Protein AF-A0AAA9ZW41-F1 (afdb_monomer_lite)

pLDDT: mean 78.17, std 17.82, range [33.28, 95.19]

Radius of gyration: 28.27 Å; chains: 1; bounding box: 63×62×69 Å

Structure (mmCIF, N/CA/C/O backbone):
data_AF-A0AAA9ZW41-F1
#
_entry.id   AF-A0AAA9ZW41-F1
#
loop_
_atom_site.group_PDB
_atom_site.id
_atom_site.type_symbol
_atom_site.label_atom_id
_atom_site.label_alt_id
_atom_site.label_comp_id
_atom_site.label_asym_id
_atom_site.label_entity_id
_atom_site.label_seq_id
_atom_site.pdbx_PDB_ins_code
_atom_site.Cartn_x
_atom_site.Cartn_y
_atom_site.Cartn_z
_atom_site.occupancy
_atom_site.B_iso_or_equiv
_atom_site.auth_seq_id
_atom_site.auth_comp_id
_atom_site.auth_asym_id
_atom_site.auth_atom_id
_atom_site.pdbx_PDB_model_num
ATOM 1 N N . MET A 1 1 ? 21.781 6.134 13.832 1.00 37.56 1 MET A N 1
ATOM 2 C CA . MET A 1 1 ? 20.934 4.939 13.609 1.00 37.56 1 MET A CA 1
ATOM 3 C C . MET A 1 1 ? 19.894 4.833 14.727 1.00 37.56 1 MET A C 1
ATOM 5 O O . MET A 1 1 ? 20.069 4.037 15.635 1.00 37.56 1 MET A O 1
ATOM 9 N N . GLN A 1 2 ? 18.853 5.672 14.723 1.00 33.28 2 GLN A N 1
ATOM 10 C CA . GLN A 1 2 ? 17.750 5.617 15.699 1.00 33.28 2 GLN A CA 1
ATOM 11 C C . GLN A 1 2 ? 16.483 6.194 15.045 1.00 33.28 2 GLN A C 1
ATOM 13 O O . GLN A 1 2 ? 16.204 7.378 15.180 1.00 33.28 2 GLN A O 1
ATOM 18 N N . SER A 1 3 ? 15.759 5.387 14.263 1.00 39.78 3 SER A N 1
ATOM 19 C CA . SER A 1 3 ? 14.474 5.793 13.656 1.00 39.78 3 SER A CA 1
ATOM 20 C C . SER A 1 3 ? 13.574 4.618 13.228 1.00 39.78 3 SER A C 1
ATOM 22 O O . SER A 1 3 ? 12.657 4.826 12.449 1.00 39.78 3 SER A O 1
ATOM 24 N N . ASN A 1 4 ? 13.794 3.386 13.718 1.00 51.12 4 ASN A N 1
ATOM 25 C CA . ASN A 1 4 ? 13.024 2.202 13.276 1.00 51.12 4 ASN A CA 1
ATOM 26 C C . ASN A 1 4 ? 12.013 1.662 14.303 1.00 51.12 4 ASN A C 1
ATOM 28 O O . ASN A 1 4 ? 11.180 0.824 13.967 1.00 51.12 4 ASN A O 1
ATOM 32 N N . THR A 1 5 ? 12.047 2.122 15.555 1.00 57.78 5 THR A N 1
ATOM 33 C CA . THR A 1 5 ? 11.272 1.486 16.635 1.00 57.78 5 THR A CA 1
ATOM 34 C C . THR A 1 5 ? 9.785 1.851 16.593 1.00 57.78 5 THR A C 1
ATOM 36 O O . THR A 1 5 ? 8.926 1.005 16.822 1.00 57.78 5 THR A O 1
ATOM 39 N N . THR A 1 6 ? 9.467 3.100 16.245 1.00 58.44 6 THR A N 1
ATOM 40 C CA . THR A 1 6 ? 8.083 3.594 16.153 1.00 58.44 6 THR A CA 1
ATOM 41 C C . THR A 1 6 ? 7.336 2.990 14.962 1.00 58.44 6 THR A C 1
ATOM 43 O O . THR A 1 6 ? 6.166 2.637 15.086 1.00 58.44 6 THR A O 1
ATOM 46 N N . HIS A 1 7 ? 8.027 2.823 13.830 1.00 65.44 7 HIS A N 1
ATOM 47 C CA . HIS A 1 7 ? 7.459 2.248 12.607 1.00 65.44 7 HIS A CA 1
ATOM 48 C C . HIS A 1 7 ? 7.188 0.744 12.746 1.00 65.44 7 HIS A C 1
ATOM 50 O O . HIS A 1 7 ? 6.121 0.286 12.341 1.00 65.44 7 HIS A O 1
ATOM 56 N N . SER A 1 8 ? 8.090 -0.011 13.391 1.00 76.25 8 SER A N 1
ATOM 57 C CA . SER A 1 8 ? 7.847 -1.432 13.702 1.00 76.25 8 SER A CA 1
ATOM 58 C C . SER A 1 8 ? 6.609 -1.600 14.584 1.00 76.25 8 SER A C 1
ATOM 60 O O . SER A 1 8 ? 5.718 -2.384 14.266 1.00 76.25 8 SER A O 1
ATOM 62 N N . PHE A 1 9 ? 6.494 -0.782 15.637 1.00 81.88 9 PHE A N 1
ATOM 63 C CA . PHE A 1 9 ? 5.366 -0.845 16.567 1.00 81.88 9 PHE A CA 1
ATOM 64 C C . PHE A 1 9 ? 4.018 -0.559 15.891 1.00 81.88 9 PHE A C 1
ATOM 66 O O . PHE A 1 9 ? 3.027 -1.237 16.170 1.00 81.88 9 PHE A O 1
ATOM 73 N N . PHE A 1 10 ? 3.977 0.430 14.992 1.00 86.50 10 PHE A N 1
ATOM 74 C CA . PHE A 1 10 ? 2.770 0.775 14.244 1.00 86.50 10 PHE A CA 1
ATOM 75 C C . PHE A 1 10 ? 2.261 -0.411 13.414 1.00 86.50 10 PHE A C 1
ATOM 77 O O . PHE A 1 10 ? 1.100 -0.812 13.542 1.00 86.50 10 PHE A O 1
ATOM 84 N N . TRP A 1 11 ? 3.135 -1.010 12.603 1.00 88.75 11 TRP A N 1
ATOM 85 C CA . TRP A 1 11 ? 2.750 -2.118 11.732 1.00 88.75 11 TRP A CA 1
ATOM 86 C C . TRP A 1 11 ? 2.413 -3.392 12.508 1.00 88.75 11 TRP A C 1
ATOM 88 O O . TRP A 1 11 ? 1.439 -4.057 12.162 1.00 88.75 11 TRP A O 1
ATOM 98 N N . GLU A 1 12 ? 3.123 -3.685 13.600 1.00 88.06 12 GLU A N 1
ATOM 99 C CA . GLU A 1 12 ? 2.787 -4.793 14.507 1.00 88.06 12 GLU A CA 1
ATOM 100 C C . GLU A 1 12 ? 1.365 -4.651 15.070 1.00 88.06 12 GLU A C 1
ATOM 102 O O . GLU A 1 12 ? 0.580 -5.603 15.070 1.00 88.06 12 GLU A O 1
ATOM 107 N N . ARG A 1 13 ? 0.994 -3.442 15.508 1.00 88.00 13 ARG A N 1
ATOM 108 C CA . ARG A 1 13 ? -0.345 -3.150 16.038 1.00 88.00 13 ARG A CA 1
ATOM 109 C C . ARG A 1 13 ? -1.430 -3.267 14.974 1.00 88.00 13 ARG A C 1
ATOM 111 O O . ARG A 1 13 ? -2.505 -3.794 15.257 1.00 88.00 13 ARG A O 1
ATOM 118 N N . ILE A 1 14 ? -1.157 -2.795 13.760 1.00 89.12 14 ILE A N 1
ATOM 119 C CA . ILE A 1 14 ? -2.081 -2.939 12.634 1.00 89.12 14 ILE A CA 1
ATOM 120 C C . ILE A 1 14 ? -2.267 -4.418 12.294 1.00 89.12 14 ILE A C 1
ATOM 122 O O . ILE A 1 14 ? -3.407 -4.876 12.224 1.00 89.12 14 ILE A O 1
ATOM 126 N N . GLN A 1 15 ? -1.184 -5.186 12.154 1.00 90.31 15 GLN A N 1
ATOM 127 C CA . GLN A 1 15 ? -1.248 -6.616 11.846 1.00 90.31 15 GLN A CA 1
ATOM 128 C C . GLN A 1 15 ? -2.007 -7.411 12.918 1.00 90.31 15 GLN A C 1
ATOM 130 O O . GLN A 1 15 ? -2.782 -8.304 12.577 1.00 90.31 15 GLN A O 1
ATOM 135 N N . ALA A 1 16 ? -1.877 -7.046 14.198 1.00 88.19 16 ALA A N 1
ATOM 136 C CA . ALA A 1 16 ? -2.669 -7.647 15.273 1.00 88.19 16 ALA A CA 1
ATOM 137 C C . ALA A 1 16 ? -4.186 -7.418 15.109 1.00 88.19 16 ALA A C 1
ATOM 139 O O . ALA A 1 16 ? -4.981 -8.264 15.514 1.00 88.19 16 ALA A O 1
ATOM 140 N N . ALA A 1 17 ? -4.601 -6.302 14.500 1.00 86.50 17 ALA A N 1
ATOM 141 C CA . ALA A 1 17 ? -6.009 -5.962 14.306 1.00 86.50 17 ALA A CA 1
ATOM 142 C C . ALA A 1 17 ? -6.589 -6.469 12.971 1.00 86.50 17 ALA A C 1
ATOM 144 O O . ALA A 1 17 ? -7.754 -6.870 12.908 1.00 86.50 17 ALA A O 1
ATOM 145 N N . VAL A 1 18 ? -5.808 -6.447 11.885 1.00 86.94 18 VAL A N 1
ATOM 146 C CA . VAL A 1 18 ? -6.304 -6.788 10.536 1.00 86.94 18 VAL A CA 1
ATOM 147 C C . VAL A 1 18 ? -5.940 -8.200 10.081 1.00 86.94 18 VAL A C 1
ATOM 149 O O . VAL A 1 18 ? -6.654 -8.745 9.231 1.00 86.94 18 VAL A O 1
ATOM 152 N N . GLY A 1 19 ? -4.904 -8.799 10.671 1.00 87.38 19 GLY A N 1
ATOM 153 C CA . GLY A 1 19 ? -4.277 -10.049 10.246 1.00 87.38 19 GLY A CA 1
ATOM 154 C C . GLY A 1 19 ? -2.902 -9.828 9.605 1.00 87.38 19 GLY A C 1
ATOM 155 O O . GLY A 1 19 ? -2.414 -8.703 9.496 1.00 87.38 19 GLY A O 1
ATOM 156 N N . VAL A 1 20 ? -2.270 -10.919 9.166 1.00 87.31 20 VAL A N 1
ATOM 157 C CA . VAL A 1 20 ? -0.945 -10.876 8.529 1.00 87.31 20 VAL A CA 1
ATOM 158 C C . VAL A 1 20 ? -1.010 -10.070 7.230 1.00 87.31 20 VAL A C 1
ATOM 160 O O . VAL A 1 20 ? -1.797 -10.379 6.336 1.00 87.31 20 VAL A O 1
ATOM 163 N N . LEU A 1 21 ? -0.155 -9.051 7.128 1.00 88.69 21 LEU A N 1
ATOM 164 C CA . LEU A 1 21 ? -0.011 -8.216 5.935 1.00 88.69 21 LEU A CA 1
ATOM 165 C C . LEU A 1 21 ? 1.282 -8.561 5.189 1.00 88.69 21 LEU A C 1
ATOM 167 O O . LEU A 1 21 ? 2.331 -8.662 5.833 1.00 88.69 21 LEU A O 1
ATOM 171 N N . PRO A 1 22 ? 1.248 -8.684 3.851 1.00 89.00 22 PRO A N 1
ATOM 172 C CA . PRO A 1 22 ? 2.460 -8.810 3.056 1.00 89.00 22 PRO A CA 1
ATOM 173 C C . PRO A 1 22 ? 3.390 -7.609 3.249 1.00 89.00 22 PRO A C 1
ATOM 175 O O . PRO A 1 22 ? 2.946 -6.461 3.309 1.00 89.00 22 PRO A O 1
ATOM 178 N N . LYS A 1 23 ? 4.699 -7.873 3.309 1.00 89.62 23 LYS A N 1
ATOM 179 C CA . LYS A 1 23 ? 5.712 -6.836 3.551 1.00 89.62 23 LYS A CA 1
ATOM 180 C C . LYS A 1 23 ? 5.694 -5.731 2.493 1.00 89.62 23 LYS A C 1
ATOM 182 O O . LYS A 1 23 ? 5.829 -4.565 2.844 1.00 89.62 23 LYS A O 1
ATOM 187 N N . HIS A 1 24 ? 5.483 -6.075 1.223 1.00 91.56 24 HIS A N 1
ATOM 188 C CA . HIS A 1 24 ? 5.460 -5.080 0.151 1.00 9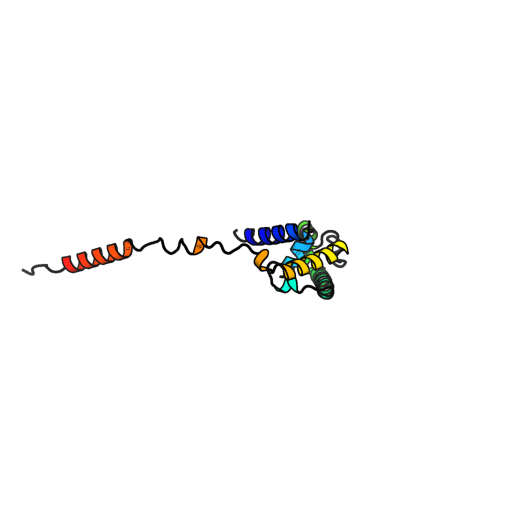1.56 24 HIS A CA 1
ATOM 189 C C . HIS A 1 24 ? 4.288 -4.110 0.276 1.00 91.56 24 HIS A C 1
ATOM 191 O O . HIS A 1 24 ? 4.479 -2.924 0.054 1.00 91.56 24 HIS A O 1
ATOM 197 N N . VAL A 1 25 ? 3.114 -4.562 0.729 1.00 91.75 25 VAL A N 1
ATOM 198 C CA . VAL A 1 25 ? 1.967 -3.670 0.973 1.00 91.75 25 VAL A CA 1
ATOM 199 C C . VAL A 1 25 ? 2.305 -2.625 2.037 1.00 91.75 25 VAL A C 1
ATOM 201 O O . VAL A 1 25 ? 2.005 -1.449 1.848 1.00 91.75 25 VAL A O 1
ATOM 204 N N . MET A 1 26 ? 2.969 -3.027 3.126 1.00 91.75 26 MET A N 1
ATOM 205 C CA . MET A 1 26 ? 3.405 -2.089 4.170 1.00 91.75 26 MET A CA 1
ATOM 206 C C . MET A 1 26 ? 4.409 -1.070 3.619 1.00 91.75 26 MET A C 1
ATOM 208 O O . MET A 1 26 ? 4.230 0.128 3.820 1.00 91.75 26 MET A O 1
ATOM 212 N N . ASN A 1 27 ? 5.396 -1.530 2.844 1.00 91.75 27 ASN A N 1
ATOM 213 C CA . ASN A 1 27 ? 6.391 -0.655 2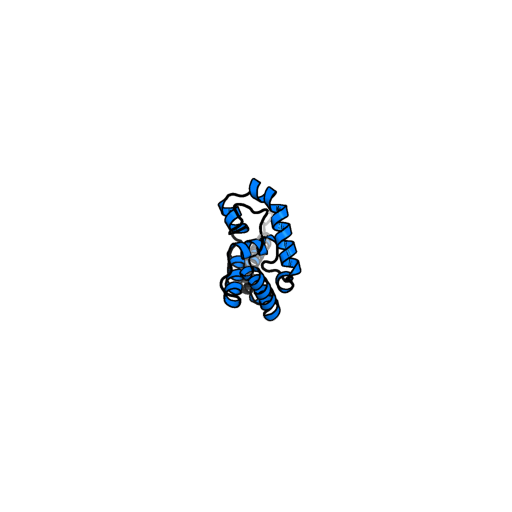.219 1.00 91.75 27 ASN A CA 1
ATOM 214 C C . ASN A 1 27 ? 5.765 0.324 1.217 1.00 91.75 27 ASN A C 1
ATOM 216 O O . ASN A 1 27 ? 6.193 1.470 1.130 1.00 91.75 27 ASN A O 1
ATOM 220 N N . ILE A 1 28 ? 4.760 -0.110 0.452 1.00 92.31 28 ILE A N 1
ATOM 221 C CA . ILE A 1 28 ? 4.050 0.756 -0.493 1.00 92.31 28 ILE A CA 1
ATOM 222 C C . ILE A 1 28 ? 3.284 1.843 0.259 1.00 92.31 28 ILE A C 1
ATOM 224 O O . ILE A 1 28 ? 3.385 3.013 -0.095 1.00 92.31 28 ILE A O 1
ATOM 228 N N . LEU A 1 29 ? 2.532 1.480 1.300 1.00 91.00 29 LEU A N 1
ATOM 229 C CA . LEU A 1 29 ? 1.784 2.458 2.093 1.00 91.00 29 LEU A CA 1
ATOM 230 C C . LEU A 1 29 ? 2.716 3.447 2.803 1.00 91.00 29 LEU A C 1
ATOM 232 O O . LEU A 1 29 ? 2.380 4.620 2.930 1.00 91.00 29 LEU A O 1
ATOM 236 N N . GLU A 1 30 ? 3.890 2.993 3.234 1.00 90.50 30 GLU A N 1
ATOM 237 C CA . GLU A 1 30 ? 4.936 3.854 3.785 1.00 90.50 30 GLU A CA 1
ATOM 238 C C . GLU A 1 30 ? 5.525 4.795 2.727 1.00 90.50 30 GLU A C 1
ATOM 240 O O . GLU A 1 30 ? 5.608 5.998 2.965 1.00 90.50 30 GLU A O 1
ATOM 245 N N . LEU A 1 31 ? 5.844 4.286 1.533 1.00 89.19 31 LEU A N 1
ATOM 246 C CA . LEU A 1 31 ? 6.333 5.094 0.411 1.00 89.19 31 LEU A CA 1
ATOM 247 C C . LEU A 1 31 ? 5.331 6.185 0.009 1.00 89.19 31 LEU A C 1
ATOM 249 O O . LEU A 1 31 ? 5.732 7.292 -0.338 1.00 89.19 31 LEU A O 1
ATOM 253 N N . GLN A 1 32 ? 4.041 5.868 0.074 1.00 88.88 32 GLN A N 1
ATOM 254 C CA . GLN A 1 32 ? 2.938 6.777 -0.240 1.00 88.88 32 GLN A CA 1
ATOM 255 C C . GLN A 1 32 ? 2.570 7.710 0.930 1.00 88.88 32 GLN A C 1
ATOM 257 O O . GLN A 1 32 ? 1.641 8.505 0.824 1.00 88.88 32 GLN A O 1
ATOM 262 N N . GLY A 1 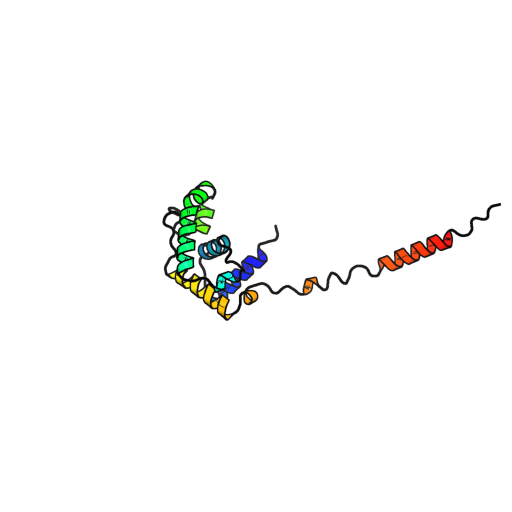33 ? 3.278 7.629 2.062 1.00 86.06 33 GLY A N 1
ATOM 263 C CA . GLY A 1 33 ? 3.068 8.516 3.209 1.00 86.06 33 GLY A CA 1
ATOM 264 C C . GLY A 1 33 ? 1.821 8.209 4.044 1.00 86.06 33 GLY A C 1
ATOM 265 O O . GLY A 1 33 ? 1.424 9.017 4.882 1.00 86.06 33 GLY A O 1
ATOM 266 N N . TYR A 1 34 ? 1.207 7.037 3.865 1.00 86.44 34 TYR A N 1
ATOM 267 C CA . TYR A 1 34 ? 0.057 6.602 4.661 1.00 86.44 34 TYR A CA 1
ATOM 268 C C . TYR A 1 34 ? 0.457 5.967 6.002 1.00 86.44 34 TYR A C 1
ATOM 270 O O . TYR A 1 34 ? -0.392 5.772 6.872 1.00 86.44 34 TYR A O 1
ATOM 278 N N . SER A 1 35 ? 1.736 5.651 6.219 1.00 81.56 35 SER A N 1
ATOM 279 C CA . SER A 1 35 ? 2.208 5.152 7.516 1.00 81.56 35 SER A CA 1
ATOM 280 C C . SER A 1 35 ? 2.081 6.226 8.598 1.00 81.56 35 SER A C 1
ATOM 282 O O . SER A 1 35 ? 2.580 7.336 8.420 1.00 81.56 35 SER A O 1
ATOM 284 N N . SER A 1 36 ? 1.478 5.886 9.742 1.00 76.94 36 SER A N 1
ATOM 285 C CA . SER A 1 36 ? 1.369 6.787 10.904 1.00 76.94 36 SER A CA 1
ATOM 286 C C . SER A 1 36 ? 0.675 8.133 10.620 1.00 76.94 36 SER A C 1
ATOM 288 O O . SER A 1 36 ? 0.864 9.090 11.370 1.00 76.94 36 SER A O 1
ATOM 290 N N . CYS A 1 37 ? -0.135 8.212 9.559 1.00 81.88 37 CYS A N 1
ATOM 291 C CA . CYS A 1 37 ? -0.820 9.426 9.120 1.00 81.88 37 CYS A CA 1
ATOM 292 C C . CYS A 1 37 ? -2.343 9.258 9.193 1.00 81.88 37 CYS A C 1
ATOM 294 O O . CYS A 1 37 ? -2.873 8.179 8.920 1.00 81.88 37 CYS A O 1
ATOM 296 N N . ASP A 1 38 ? -3.062 10.337 9.514 1.00 81.94 38 ASP A N 1
ATOM 297 C CA . ASP A 1 38 ? -4.530 10.345 9.519 1.00 81.94 38 ASP A CA 1
ATOM 298 C C . ASP A 1 38 ? -5.117 10.015 8.140 1.00 81.94 38 ASP A C 1
ATOM 300 O O . ASP A 1 38 ? -6.169 9.388 8.077 1.00 81.94 38 ASP A O 1
ATOM 304 N N . ALA A 1 39 ? -4.414 10.331 7.046 1.00 84.75 39 ALA A N 1
ATOM 305 C CA . ALA A 1 39 ? -4.841 10.006 5.682 1.00 84.75 39 ALA A CA 1
ATOM 306 C C . ALA A 1 39 ? -5.102 8.501 5.466 1.00 84.75 39 ALA A C 1
ATOM 308 O O . ALA A 1 39 ? -5.894 8.124 4.605 1.00 84.75 39 ALA A O 1
ATOM 309 N N . LEU A 1 40 ? -4.501 7.624 6.282 1.00 86.75 40 LEU A N 1
ATOM 310 C CA . LEU A 1 40 ? -4.717 6.177 6.217 1.00 86.75 40 LEU A CA 1
ATOM 311 C C . LEU A 1 40 ? -6.186 5.779 6.414 1.00 86.75 40 LEU A C 1
ATOM 313 O O . LEU A 1 40 ? -6.652 4.813 5.813 1.00 86.75 40 LEU A O 1
ATOM 317 N N . ARG A 1 41 ? -6.929 6.511 7.254 1.00 87.19 41 ARG A N 1
ATOM 318 C CA . ARG A 1 41 ? -8.344 6.215 7.546 1.00 87.19 41 ARG A CA 1
ATOM 319 C C . ARG A 1 41 ? -9.280 6.598 6.391 1.00 87.19 41 ARG A C 1
ATOM 321 O O . ARG A 1 41 ? -10.462 6.258 6.430 1.00 87.19 41 ARG A O 1
ATOM 328 N N . GLU A 1 42 ? -8.771 7.351 5.418 1.00 88.06 42 GLU A N 1
ATOM 329 C CA . GLU A 1 42 ? -9.543 7.931 4.315 1.00 88.06 42 GLU A CA 1
ATOM 330 C C . GLU A 1 42 ? -9.333 7.176 3.003 1.00 88.06 42 GLU A C 1
ATOM 332 O O . GLU A 1 42 ? -10.029 7.477 2.043 1.00 88.06 42 GLU A O 1
ATOM 337 N N . ILE A 1 43 ? -8.459 6.159 2.982 1.00 90.00 43 ILE A N 1
ATOM 338 C CA . ILE A 1 43 ? -8.180 5.361 1.784 1.00 90.00 43 ILE A CA 1
ATOM 339 C C . ILE A 1 43 ? -9.456 4.687 1.265 1.00 90.00 43 ILE A C 1
ATOM 341 O O . ILE A 1 43 ? -10.098 3.887 1.954 1.00 90.00 43 ILE A O 1
ATOM 345 N N . GLN A 1 44 ? -9.767 4.961 0.003 1.00 90.12 44 GLN A N 1
ATOM 346 C CA . GLN A 1 44 ? -10.877 4.401 -0.759 1.00 90.12 44 GLN A CA 1
ATOM 347 C C . GLN A 1 44 ? -10.386 3.480 -1.883 1.00 90.12 44 GLN A C 1
ATOM 349 O O . GLN A 1 44 ? -9.194 3.241 -2.079 1.00 90.12 44 GLN A O 1
ATOM 354 N N . ASP A 1 45 ? -11.325 2.909 -2.642 1.00 87.44 45 ASP A N 1
ATOM 355 C CA . ASP A 1 45 ? -10.986 2.055 -3.786 1.00 87.44 45 ASP A CA 1
ATOM 356 C C . ASP A 1 45 ? -10.271 2.822 -4.910 1.00 87.44 45 ASP A C 1
ATOM 358 O O . ASP A 1 45 ? -9.327 2.299 -5.508 1.00 87.44 45 ASP A O 1
ATOM 362 N N . SER A 1 46 ? -10.657 4.084 -5.126 1.00 89.69 46 SER A N 1
ATOM 363 C CA . SER A 1 46 ? -10.005 4.999 -6.068 1.00 89.69 46 SER A CA 1
ATOM 364 C C . SER A 1 46 ? -8.528 5.197 -5.743 1.00 89.69 46 SER A C 1
ATOM 366 O O . SER A 1 46 ? -7.692 5.105 -6.639 1.00 89.69 46 SER A O 1
ATOM 368 N N . ASP A 1 47 ? -8.194 5.375 -4.465 1.00 90.31 47 ASP A N 1
ATOM 369 C CA . ASP A 1 47 ? -6.824 5.662 -4.031 1.00 90.31 47 ASP A CA 1
ATOM 370 C C . ASP A 1 47 ? -5.895 4.482 -4.303 1.00 90.31 47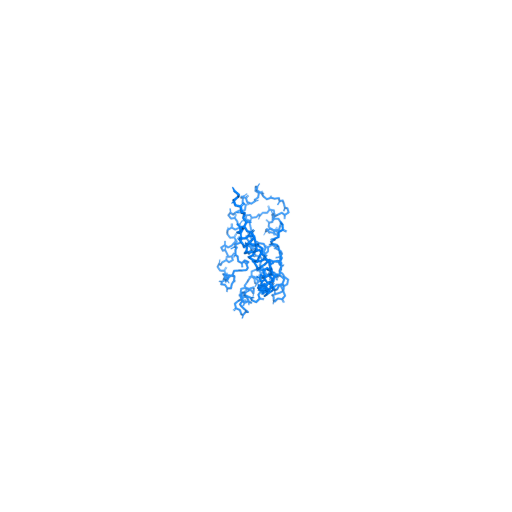 ASP A C 1
ATOM 372 O O . ASP A 1 47 ? -4.759 4.669 -4.718 1.00 90.31 47 ASP A O 1
ATOM 376 N N . LYS A 1 48 ? -6.386 3.243 -4.186 1.00 90.69 48 LYS A N 1
ATOM 377 C CA . LYS A 1 48 ? -5.593 2.061 -4.562 1.00 90.69 48 LYS A CA 1
ATOM 378 C C . LYS A 1 48 ? -5.233 2.062 -6.042 1.00 90.69 48 LYS A C 1
ATOM 380 O O . LYS A 1 48 ? -4.134 1.655 -6.398 1.00 90.69 48 LYS A O 1
ATOM 385 N N . THR A 1 49 ? -6.150 2.514 -6.894 1.00 91.38 49 THR A N 1
ATOM 386 C CA . THR A 1 49 ? -5.909 2.609 -8.339 1.00 91.38 49 THR A CA 1
ATOM 387 C C . THR A 1 49 ? -4.888 3.704 -8.649 1.00 91.38 49 THR A C 1
ATOM 389 O O . THR A 1 49 ? -4.038 3.517 -9.517 1.00 91.38 49 THR A O 1
ATOM 392 N N . LEU A 1 50 ? -4.920 4.815 -7.904 1.00 92.88 50 LEU A N 1
ATOM 393 C CA . LEU A 1 50 ? -3.902 5.864 -7.988 1.00 92.88 50 LEU A CA 1
ATOM 394 C C . LEU A 1 50 ? -2.531 5.347 -7.538 1.00 92.88 50 LEU A C 1
ATOM 396 O O . LEU A 1 50 ? -1.575 5.464 -8.293 1.00 92.88 50 LEU A O 1
ATOM 400 N N . ILE A 1 51 ? -2.454 4.660 -6.395 1.00 93.56 51 ILE A N 1
ATOM 401 C CA . ILE A 1 51 ? -1.208 4.064 -5.886 1.00 93.56 51 ILE A CA 1
ATOM 402 C C . ILE A 1 51 ? -0.618 3.058 -6.885 1.00 93.56 51 ILE A C 1
ATOM 404 O O . ILE A 1 51 ? 0.592 3.051 -7.112 1.00 93.56 51 ILE A O 1
ATOM 408 N N . GLU A 1 52 ? -1.451 2.201 -7.485 1.00 94.50 52 GLU A N 1
ATOM 409 C CA . GLU A 1 52 ? -1.006 1.280 -8.536 1.00 94.50 52 GLU A CA 1
ATOM 410 C C . GLU A 1 52 ? -0.405 2.044 -9.721 1.00 94.50 52 GLU A C 1
ATOM 412 O O . GLU A 1 52 ? 0.677 1.693 -10.184 1.00 94.50 52 GLU A O 1
ATOM 417 N N . ASN A 1 53 ? -1.076 3.096 -10.194 1.00 94.62 53 ASN A N 1
ATOM 418 C CA . ASN A 1 53 ? -0.584 3.912 -11.302 1.00 94.62 53 ASN A CA 1
ATOM 419 C C . ASN A 1 53 ? 0.716 4.640 -10.956 1.00 94.62 53 ASN A C 1
ATOM 421 O O . ASN A 1 53 ? 1.647 4.594 -11.755 1.00 94.62 53 ASN A O 1
ATOM 425 N N . ASP A 1 54 ? 0.821 5.239 -9.772 1.00 93.31 54 ASP A N 1
ATOM 426 C CA . ASP A 1 54 ? 2.039 5.916 -9.323 1.00 93.31 54 ASP A CA 1
ATOM 427 C C . ASP A 1 54 ? 3.222 4.945 -9.293 1.00 93.31 54 ASP A C 1
ATOM 429 O O . ASP A 1 54 ? 4.310 5.255 -9.776 1.00 93.31 54 ASP A O 1
ATOM 433 N N . LEU A 1 55 ? 3.010 3.722 -8.797 1.00 93.50 55 LEU A N 1
ATOM 434 C CA . LEU A 1 55 ? 4.048 2.694 -8.778 1.00 93.50 55 LEU A CA 1
ATOM 435 C C . LEU A 1 55 ? 4.452 2.213 -10.171 1.00 93.50 55 LEU A C 1
ATOM 437 O O . LEU A 1 55 ? 5.630 1.915 -10.368 1.00 93.50 55 LEU A O 1
ATOM 441 N N . ARG A 1 56 ? 3.519 2.143 -11.127 1.00 95.19 56 ARG A N 1
ATOM 442 C CA . ARG A 1 56 ? 3.835 1.829 -12.531 1.00 95.19 56 ARG A CA 1
ATOM 443 C C . ARG A 1 56 ? 4.619 2.965 -13.185 1.00 95.19 56 ARG A C 1
ATOM 445 O O . ARG A 1 56 ? 5.610 2.711 -13.849 1.00 95.19 56 ARG A O 1
ATOM 452 N N . VAL A 1 57 ? 4.231 4.219 -12.954 1.00 94.06 57 VAL A N 1
ATOM 453 C CA . VAL A 1 57 ? 4.941 5.394 -13.493 1.00 94.06 57 VAL A CA 1
ATOM 454 C C . VAL A 1 57 ? 6.358 5.493 -12.930 1.00 94.06 57 VAL A C 1
ATOM 456 O O . VAL A 1 57 ? 7.294 5.838 -13.648 1.00 94.06 57 VAL A O 1
ATOM 459 N N . LEU A 1 58 ? 6.538 5.161 -11.652 1.00 91.25 58 LEU A N 1
ATOM 460 C CA . LEU A 1 58 ? 7.845 5.155 -11.002 1.00 91.25 58 LEU A CA 1
ATOM 461 C C . LEU A 1 58 ? 8.678 3.905 -11.319 1.00 91.25 58 LEU A C 1
ATOM 463 O O . LEU A 1 58 ? 9.862 3.890 -10.985 1.00 91.25 58 LEU A O 1
ATOM 467 N N . ALA A 1 59 ? 8.105 2.876 -11.950 1.00 92.31 59 ALA A N 1
ATOM 468 C CA . ALA A 1 59 ? 8.765 1.594 -12.181 1.00 92.31 59 ALA A CA 1
ATOM 469 C C . ALA A 1 59 ? 10.088 1.700 -12.962 1.00 92.31 59 ALA A C 1
ATOM 471 O O . ALA A 1 59 ? 11.071 1.133 -12.474 1.00 92.31 59 ALA A O 1
ATOM 472 N N . PRO A 1 60 ? 10.191 2.464 -14.071 1.00 90.88 60 PRO A N 1
ATOM 473 C CA . PRO A 1 60 ? 11.450 2.601 -14.804 1.00 90.88 60 PRO A CA 1
ATOM 474 C C . PRO A 1 60 ? 12.542 3.236 -13.940 1.00 90.88 60 PRO A C 1
ATOM 476 O O . PRO A 1 60 ? 13.645 2.711 -13.830 1.00 90.88 60 PRO A O 1
ATOM 479 N N . ILE A 1 61 ? 12.193 4.311 -13.225 1.00 90.81 61 ILE A N 1
ATOM 480 C CA . ILE A 1 61 ? 13.110 5.020 -12.327 1.00 90.81 61 ILE A CA 1
ATOM 481 C C . ILE A 1 61 ? 13.565 4.070 -11.215 1.00 90.81 61 ILE A C 1
ATOM 483 O O . ILE A 1 61 ? 14.753 3.894 -10.971 1.00 90.81 61 ILE A O 1
ATOM 487 N N . LYS A 1 62 ? 12.627 3.406 -10.537 1.00 89.00 62 LYS A N 1
ATOM 488 C CA . LYS A 1 62 ? 12.945 2.488 -9.438 1.00 89.00 62 LYS A CA 1
ATOM 489 C C . LYS A 1 62 ? 13.826 1.335 -9.909 1.00 89.00 62 LYS A C 1
ATOM 491 O O . LYS A 1 62 ? 14.727 0.956 -9.174 1.00 89.00 62 LYS A O 1
ATOM 496 N N . LYS A 1 63 ? 13.614 0.818 -11.118 1.00 88.38 63 LYS A N 1
ATOM 497 C CA . LYS A 1 63 ? 14.413 -0.271 -11.685 1.00 88.38 63 LYS A CA 1
ATOM 498 C C . LYS A 1 63 ? 15.876 0.112 -11.916 1.00 88.38 63 LYS A C 1
ATOM 500 O O . LYS A 1 63 ? 16.745 -0.729 -11.713 1.00 88.38 63 LYS A O 1
ATOM 505 N N . ASP A 1 64 ? 16.135 1.363 -12.283 1.00 87.75 64 ASP A N 1
ATOM 506 C CA . ASP A 1 64 ? 17.492 1.856 -12.535 1.00 87.75 64 ASP A CA 1
ATOM 507 C C . ASP A 1 64 ? 18.263 2.162 -11.240 1.00 87.75 64 ASP A C 1
ATOM 509 O O . ASP A 1 64 ? 19.487 2.041 -11.202 1.00 87.75 64 ASP A O 1
ATOM 513 N N . TYR A 1 65 ? 17.554 2.542 -10.169 1.00 88.19 65 TYR A N 1
ATOM 514 C CA . TYR A 1 65 ? 18.169 2.958 -8.902 1.00 88.19 65 TYR A CA 1
ATOM 515 C C . TYR A 1 65 ? 18.137 1.903 -7.786 1.00 88.19 65 TYR A C 1
ATOM 517 O O . TYR A 1 65 ? 18.895 2.038 -6.827 1.00 88.19 65 TYR A O 1
ATOM 525 N N . MET A 1 66 ? 17.270 0.888 -7.863 1.00 89.38 66 MET A N 1
ATOM 526 C CA . MET A 1 66 ? 17.096 -0.115 -6.804 1.00 89.38 66 MET A CA 1
ATOM 527 C C . MET A 1 66 ? 17.716 -1.466 -7.152 1.00 89.38 66 MET A C 1
ATOM 529 O O . MET A 1 66 ? 17.680 -1.927 -8.292 1.00 89.38 66 MET A O 1
ATOM 533 N N . GLY A 1 67 ? 18.216 -2.155 -6.126 1.00 88.75 67 GLY A N 1
ATOM 534 C CA . GLY A 1 67 ? 18.648 -3.545 -6.250 1.00 88.75 67 GLY A CA 1
ATOM 535 C C . GLY A 1 67 ? 17.475 -4.518 -6.433 1.00 88.75 67 GLY A C 1
ATOM 536 O O . GLY A 1 67 ? 16.332 -4.228 -6.076 1.00 88.75 67 GLY A O 1
ATOM 537 N N . ALA A 1 68 ? 17.758 -5.731 -6.922 1.00 87.62 68 ALA A N 1
ATOM 538 C CA . ALA A 1 68 ? 16.740 -6.770 -7.131 1.00 87.62 68 ALA A CA 1
ATOM 539 C C . ALA A 1 68 ? 15.941 -7.109 -5.853 1.00 87.62 68 ALA A C 1
ATOM 541 O O . ALA A 1 68 ? 14.725 -7.297 -5.908 1.00 87.62 68 ALA A O 1
ATOM 542 N N . GLU A 1 69 ? 16.603 -7.142 -4.693 1.00 89.56 69 GLU A N 1
ATOM 543 C CA . GLU A 1 69 ? 15.948 -7.399 -3.403 1.00 89.56 69 GLU A CA 1
ATOM 544 C C . GLU A 1 69 ? 15.047 -6.239 -2.954 1.00 89.56 69 GLU A C 1
ATOM 546 O O . GLU A 1 69 ? 13.973 -6.462 -2.395 1.00 89.56 69 GLU A O 1
ATOM 551 N N . GLU A 1 70 ? 15.434 -4.996 -3.238 1.00 89.75 70 GLU A N 1
ATOM 552 C CA . GLU A 1 70 ? 14.634 -3.809 -2.920 1.00 89.75 70 GLU A CA 1
ATOM 553 C C . GLU A 1 70 ? 13.391 -3.734 -3.811 1.00 89.75 70 GLU A C 1
ATOM 555 O O . GLU A 1 70 ? 12.282 -3.524 -3.313 1.00 89.75 70 GLU A O 1
ATOM 560 N N . LEU A 1 71 ? 13.548 -4.020 -5.108 1.00 91.06 71 LEU A N 1
ATOM 561 C CA . LEU A 1 71 ? 12.430 -4.159 -6.042 1.00 91.06 71 LEU A CA 1
ATOM 562 C C . LEU A 1 71 ? 11.472 -5.264 -5.604 1.00 91.06 71 LEU A C 1
ATOM 564 O O . LEU A 1 71 ? 10.261 -5.061 -5.611 1.00 91.06 71 LEU A O 1
ATOM 568 N N . LYS A 1 72 ? 11.989 -6.412 -5.156 1.00 91.94 72 LYS A N 1
ATOM 569 C CA . LYS A 1 72 ? 11.171 -7.494 -4.592 1.00 91.94 72 LYS A CA 1
ATOM 570 C C . LYS A 1 72 ? 10.453 -7.081 -3.315 1.00 91.94 72 LYS A C 1
ATOM 572 O O . LYS A 1 72 ? 9.295 -7.442 -3.118 1.00 91.94 72 LYS A O 1
ATOM 577 N N . SER A 1 73 ? 11.106 -6.288 -2.474 1.00 90.62 73 SER A N 1
ATOM 578 C CA . SER A 1 73 ? 10.504 -5.746 -1.260 1.00 90.62 73 SER A CA 1
ATOM 579 C C . SER A 1 73 ? 9.387 -4.738 -1.556 1.00 90.62 73 SER A C 1
ATOM 581 O O . SER A 1 73 ? 8.479 -4.618 -0.738 1.00 90.62 73 SER A O 1
ATOM 583 N N . LEU A 1 74 ? 9.419 -4.028 -2.689 1.00 92.00 74 LEU A N 1
ATOM 584 C CA . LEU A 1 74 ? 8.415 -3.016 -3.046 1.00 92.00 74 LEU A CA 1
ATOM 585 C C . LEU A 1 74 ? 7.300 -3.554 -3.957 1.00 92.00 74 LEU A C 1
ATOM 587 O O . LEU A 1 74 ? 6.128 -3.311 -3.698 1.00 92.00 74 LEU A O 1
ATOM 591 N N . TYR A 1 75 ? 7.649 -4.309 -4.996 1.00 92.25 75 TYR A N 1
ATOM 592 C CA . TYR A 1 75 ? 6.718 -4.803 -6.018 1.00 92.25 75 TYR A CA 1
ATOM 593 C C . TYR A 1 75 ? 6.271 -6.255 -5.791 1.00 92.25 75 TYR A C 1
ATOM 595 O O . TYR A 1 75 ? 5.379 -6.745 -6.487 1.00 92.25 75 TYR A O 1
ATOM 603 N N . GLY A 1 76 ? 6.871 -6.968 -4.832 1.00 90.62 76 GLY A N 1
ATOM 604 C CA . GLY A 1 76 ? 6.505 -8.345 -4.507 1.00 90.62 76 GLY A CA 1
ATOM 605 C C . GLY A 1 76 ? 6.638 -9.272 -5.717 1.00 90.62 76 GLY A C 1
ATOM 606 O O . GLY A 1 76 ? 7.714 -9.409 -6.300 1.00 90.62 76 GLY A O 1
ATOM 607 N N . HIS A 1 77 ? 5.529 -9.901 -6.114 1.00 90.06 77 HIS A N 1
ATOM 608 C CA . HIS A 1 77 ? 5.484 -10.789 -7.280 1.00 90.06 77 HIS A CA 1
ATOM 609 C C . HIS A 1 77 ? 5.814 -10.071 -8.602 1.00 90.06 77 HIS A C 1
ATOM 611 O O . HIS A 1 77 ? 6.330 -10.689 -9.529 1.00 90.06 77 HIS A O 1
ATOM 617 N N . PHE A 1 78 ? 5.581 -8.759 -8.675 1.00 92.38 78 PHE A N 1
ATOM 618 C CA . PHE A 1 78 ? 5.798 -7.954 -9.877 1.00 92.38 78 PHE A CA 1
ATOM 619 C C . PHE A 1 78 ? 7.219 -7.393 -9.988 1.00 92.38 78 PHE A C 1
ATOM 621 O O . PHE A 1 78 ? 7.487 -6.603 -10.879 1.00 92.38 78 PHE A O 1
ATOM 628 N N . ALA A 1 79 ? 8.161 -7.803 -9.137 1.00 91.62 79 ALA A N 1
ATOM 629 C CA . ALA A 1 79 ? 9.529 -7.272 -9.154 1.00 91.62 79 ALA A CA 1
ATOM 630 C C . ALA A 1 79 ? 10.258 -7.430 -10.500 1.00 91.62 79 ALA A C 1
ATOM 632 O O . ALA A 1 79 ? 11.104 -6.612 -10.846 1.00 91.62 79 ALA A O 1
ATOM 633 N N . VAL A 1 80 ? 9.914 -8.467 -11.271 1.00 90.50 80 VAL A N 1
ATOM 634 C CA . VAL A 1 80 ? 10.469 -8.705 -12.615 1.00 90.50 80 VAL A CA 1
ATOM 635 C C . VAL A 1 80 ? 9.838 -7.776 -13.663 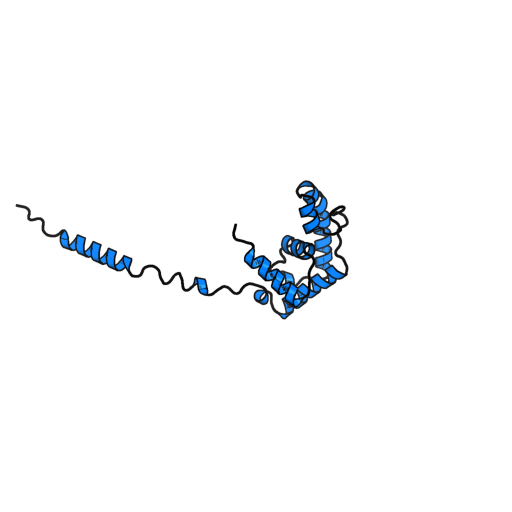1.00 90.50 80 VAL A C 1
ATOM 637 O O . VAL A 1 80 ? 10.500 -7.381 -14.621 1.00 90.50 80 VAL A O 1
ATOM 640 N N . SER A 1 81 ? 8.567 -7.406 -13.477 1.00 92.38 81 SER A N 1
ATOM 641 C CA . SER A 1 81 ? 7.803 -6.522 -14.367 1.00 92.38 81 SER A CA 1
ATOM 642 C C . SER A 1 81 ? 7.007 -5.490 -13.549 1.00 92.38 81 SER A C 1
ATOM 644 O O . SER A 1 81 ? 5.783 -5.603 -13.424 1.00 92.38 81 SER A O 1
ATOM 646 N N . PRO A 1 82 ? 7.690 -4.488 -12.963 1.00 92.50 82 PRO A N 1
ATOM 647 C CA . PRO A 1 82 ? 7.055 -3.494 -12.094 1.00 92.50 82 PRO A CA 1
ATOM 648 C C . PRO A 1 82 ? 6.066 -2.587 -12.850 1.00 92.50 82 PRO A C 1
ATOM 650 O O . PRO A 1 82 ? 5.103 -2.101 -12.264 1.00 92.50 82 PRO A O 1
ATOM 653 N N . GLU A 1 83 ? 6.226 -2.457 -14.170 1.00 93.62 83 GLU A N 1
ATOM 654 C CA . GLU A 1 83 ? 5.291 -1.777 -15.086 1.00 93.62 83 GLU A CA 1
ATOM 655 C C . GLU A 1 83 ? 3.875 -2.385 -15.050 1.00 93.62 83 GLU A C 1
ATOM 657 O O . GLU A 1 83 ? 2.880 -1.713 -15.314 1.00 93.62 83 GLU A O 1
ATOM 662 N N . SER A 1 84 ? 3.783 -3.681 -14.730 1.00 93.56 84 SER A N 1
ATOM 663 C CA . SER A 1 84 ? 2.529 -4.442 -14.683 1.00 93.56 84 SER A CA 1
ATOM 664 C C . SER A 1 84 ? 1.952 -4.525 -13.270 1.00 93.56 84 SER A C 1
ATOM 666 O O . SER A 1 84 ? 1.032 -5.306 -13.027 1.00 93.56 84 SER A O 1
ATOM 668 N N . PHE A 1 85 ? 2.511 -3.770 -12.318 1.00 95.06 85 PHE A N 1
ATOM 669 C CA . PHE A 1 85 ? 2.139 -3.857 -10.913 1.00 95.06 85 PHE A CA 1
ATOM 670 C C . PHE A 1 85 ? 0.638 -3.656 -10.711 1.00 95.06 85 PHE A C 1
ATOM 672 O O . PHE A 1 85 ? 0.063 -2.683 -11.188 1.00 95.06 85 PHE A O 1
ATOM 679 N N . ALA A 1 86 ? -0.004 -4.546 -9.968 1.00 94.38 86 ALA A N 1
ATOM 680 C CA . ALA A 1 86 ? -1.375 -4.373 -9.514 1.00 94.38 86 ALA A CA 1
ATOM 681 C C . ALA A 1 86 ? -1.529 -5.028 -8.146 1.00 94.38 86 ALA A C 1
ATOM 683 O O . ALA A 1 86 ? -0.927 -6.074 -7.890 1.00 94.38 86 ALA A O 1
ATOM 684 N N . PHE A 1 87 ? -2.359 -4.454 -7.276 1.00 93.56 87 PHE A N 1
ATOM 685 C CA . PHE A 1 87 ? -2.663 -5.128 -6.024 1.00 93.56 87 PHE A CA 1
ATOM 686 C C . PHE A 1 87 ? -3.505 -6.369 -6.292 1.00 93.56 87 PHE A C 1
ATOM 688 O O . PHE A 1 87 ? -4.512 -6.332 -7.008 1.00 93.56 87 PHE A O 1
ATOM 695 N N . LEU A 1 88 ? -3.150 -7.471 -5.639 1.00 92.38 88 LEU A N 1
ATOM 696 C CA . LEU A 1 88 ? -3.992 -8.658 -5.648 1.00 92.38 88 LEU A CA 1
ATOM 697 C C . LEU A 1 88 ? -5.311 -8.366 -4.925 1.00 92.38 88 LEU A C 1
ATOM 699 O O . LEU A 1 88 ? -5.382 -7.542 -4.014 1.00 92.38 88 LEU A O 1
ATOM 703 N N . ASN A 1 89 ? -6.375 -9.095 -5.267 1.00 90.62 89 ASN A N 1
ATOM 704 C CA . ASN A 1 89 ? -7.687 -8.894 -4.639 1.00 90.62 89 ASN A CA 1
ATOM 705 C C . ASN A 1 89 ? -7.628 -9.014 -3.098 1.00 90.62 89 ASN A C 1
ATOM 707 O O . ASN A 1 89 ? -8.266 -8.248 -2.377 1.00 90.62 89 ASN A O 1
ATOM 711 N N . GLY A 1 90 ? -6.811 -9.941 -2.581 1.00 89.81 90 GLY A N 1
ATOM 712 C CA . GLY A 1 90 ? -6.568 -10.075 -1.141 1.00 89.81 90 GLY A CA 1
ATOM 713 C C . GLY A 1 90 ? -5.903 -8.840 -0.525 1.00 89.81 90 GLY A C 1
ATOM 714 O O . GLY A 1 90 ? -6.316 -8.386 0.539 1.00 89.81 90 GLY A O 1
ATOM 715 N N . GLU A 1 91 ? -4.936 -8.247 -1.222 1.00 91.81 91 GLU A N 1
ATOM 716 C CA . GLU A 1 91 ? -4.219 -7.042 -0.786 1.00 91.81 91 GLU A CA 1
ATOM 717 C C . GLU A 1 91 ? -5.130 -5.816 -0.823 1.00 91.81 91 GLU A C 1
ATOM 719 O O . GLU A 1 91 ? -5.179 -5.053 0.138 1.00 91.81 91 GLU A O 1
ATOM 724 N N . ARG A 1 92 ? -5.949 -5.677 -1.873 1.00 92.19 92 ARG A N 1
ATOM 725 C CA . ARG A 1 92 ? -6.952 -4.607 -1.985 1.00 92.19 92 ARG A CA 1
ATOM 726 C C . ARG A 1 92 ? -7.941 -4.623 -0.823 1.00 92.19 92 ARG A C 1
ATOM 728 O O . ARG A 1 92 ? -8.272 -3.565 -0.286 1.00 92.19 92 ARG A O 1
ATOM 735 N N . LYS A 1 93 ? -8.407 -5.813 -0.427 1.00 91.44 93 LYS A N 1
ATOM 736 C CA . LYS A 1 93 ? -9.281 -5.991 0.744 1.00 91.44 93 LYS A CA 1
ATOM 737 C C . LYS A 1 93 ? -8.548 -5.695 2.048 1.00 91.44 93 LYS A C 1
ATOM 739 O O . LYS A 1 93 ? -9.127 -5.074 2.934 1.00 91.44 93 LYS A O 1
ATOM 744 N N . ALA A 1 94 ? -7.287 -6.108 2.161 1.00 91.69 94 ALA A N 1
ATOM 745 C CA . ALA A 1 94 ? -6.474 -5.835 3.338 1.00 91.69 94 ALA A CA 1
ATOM 746 C C . ALA A 1 94 ? -6.269 -4.326 3.546 1.00 91.69 94 ALA A C 1
ATOM 748 O O . ALA A 1 94 ? -6.490 -3.842 4.651 1.00 91.69 94 ALA A O 1
ATOM 749 N N . ILE A 1 95 ? -5.955 -3.573 2.487 1.00 92.44 95 ILE A N 1
ATOM 750 C CA . ILE A 1 95 ? -5.787 -2.112 2.539 1.00 92.44 95 ILE A CA 1
ATOM 751 C C . ILE A 1 95 ? -7.071 -1.420 3.019 1.00 92.44 95 ILE A C 1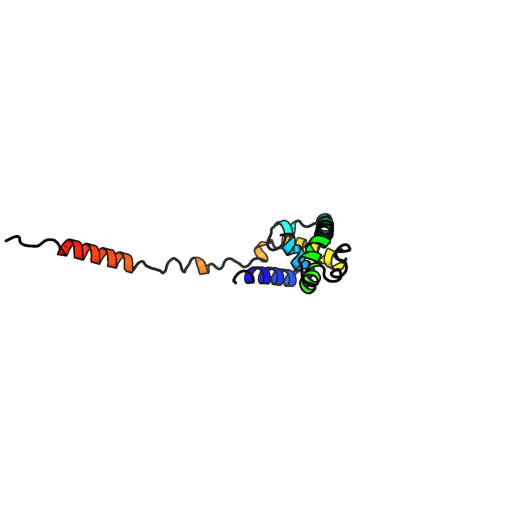
ATOM 753 O O . ILE A 1 95 ? -7.019 -0.593 3.926 1.00 92.44 95 ILE A O 1
ATOM 757 N N . LEU A 1 96 ? -8.239 -1.802 2.488 1.00 91.62 96 LEU A N 1
ATOM 758 C CA . LEU A 1 96 ? -9.516 -1.250 2.964 1.00 91.62 96 LEU A CA 1
ATOM 759 C C . LEU A 1 96 ? -9.785 -1.597 4.428 1.00 91.62 96 LEU A C 1
ATOM 761 O O . LEU A 1 96 ? -10.241 -0.753 5.194 1.00 91.62 96 LEU A O 1
ATOM 765 N N . LYS A 1 97 ? -9.468 -2.826 4.842 1.00 91.50 97 LYS A N 1
ATOM 766 C CA . LYS A 1 97 ? -9.627 -3.251 6.234 1.00 91.50 97 LYS A CA 1
ATOM 767 C C . LYS A 1 97 ? -8.725 -2.447 7.175 1.00 91.50 97 LYS A C 1
ATOM 769 O O . LYS A 1 97 ? -9.163 -2.108 8.271 1.00 91.50 97 LYS A O 1
ATOM 774 N N . ILE A 1 98 ? -7.502 -2.113 6.755 1.00 91.44 98 ILE A N 1
ATOM 775 C CA . ILE A 1 98 ? -6.612 -1.207 7.499 1.00 91.44 98 ILE A CA 1
ATOM 776 C C . ILE A 1 98 ? -7.277 0.159 7.666 1.00 91.44 98 ILE A C 1
ATOM 778 O O . ILE A 1 98 ? -7.357 0.646 8.792 1.00 91.44 98 ILE A O 1
ATOM 782 N N . ALA A 1 99 ? -7.803 0.741 6.586 1.00 90.88 99 ALA A N 1
ATOM 783 C CA . ALA A 1 99 ? -8.477 2.036 6.631 1.00 90.88 99 ALA A CA 1
ATOM 784 C C . ALA A 1 99 ? -9.700 2.019 7.566 1.00 90.88 99 ALA A C 1
ATOM 786 O O . ALA A 1 99 ? -9.856 2.903 8.409 1.00 90.88 99 ALA A O 1
ATOM 787 N N . GLU A 1 100 ? -10.530 0.974 7.498 1.00 90.94 100 GLU A N 1
ATOM 788 C CA . GLU A 1 100 ? -11.679 0.807 8.393 1.00 90.94 100 GLU A CA 1
ATOM 789 C C . GLU A 1 100 ? -11.276 0.680 9.864 1.00 90.94 100 GLU A C 1
ATOM 791 O O . GLU A 1 100 ? -11.909 1.276 10.739 1.00 90.94 100 GLU A O 1
ATOM 796 N N . VAL A 1 101 ? -10.238 -0.105 10.157 1.00 90.25 101 VAL A N 1
ATOM 797 C CA . VAL A 1 101 ? -9.735 -0.285 11.522 1.00 90.25 101 VAL A CA 1
ATOM 798 C C . VAL A 1 101 ? -9.135 1.018 12.049 1.00 90.25 101 VAL A C 1
ATOM 800 O O . VAL A 1 101 ? -9.456 1.424 13.167 1.00 90.25 101 VAL A O 1
ATOM 803 N N . ALA A 1 102 ? -8.349 1.722 11.233 1.00 88.31 102 ALA A N 1
ATOM 804 C CA . ALA A 1 102 ? -7.817 3.038 11.571 1.00 88.31 102 ALA A CA 1
ATOM 805 C C . ALA A 1 102 ? -8.943 4.048 11.846 1.00 88.31 102 ALA A C 1
ATOM 807 O O . ALA A 1 102 ? -8.866 4.809 12.810 1.00 88.31 102 ALA A O 1
ATOM 808 N N . LYS A 1 103 ? -10.030 4.006 11.065 1.00 88.12 103 LYS A N 1
ATOM 809 C CA . LYS A 1 103 ? -11.214 4.855 11.256 1.00 88.12 103 LYS A CA 1
ATOM 810 C C . LYS A 1 103 ? -11.975 4.538 12.547 1.00 88.12 103 LYS A C 1
ATOM 812 O O . LYS A 1 103 ? -12.453 5.457 13.203 1.00 88.12 103 LYS A O 1
ATOM 817 N N . LYS A 1 104 ? -12.094 3.259 12.920 1.00 87.56 104 LYS A N 1
ATOM 818 C CA . LYS A 1 104 ? -12.815 2.822 14.131 1.00 87.56 104 LYS A CA 1
ATOM 819 C C . LYS A 1 104 ? -12.034 3.082 15.419 1.00 87.56 104 LYS A C 1
ATOM 821 O O . LYS A 1 104 ? -12.625 3.504 16.407 1.00 87.56 104 LYS A O 1
ATOM 826 N N . SER A 1 105 ? -10.733 2.802 15.426 1.00 84.12 105 SER A N 1
ATOM 827 C CA . SER A 1 105 ? -9.895 2.893 16.632 1.00 84.12 105 SER A CA 1
ATOM 828 C C . SER A 1 105 ? -9.185 4.242 16.787 1.00 84.12 105 SER A C 1
ATOM 830 O O . SER A 1 105 ? -8.734 4.565 17.885 1.00 84.12 105 SER A O 1
ATOM 832 N N . GLY A 1 106 ? -9.090 5.024 15.708 1.00 82.25 106 GLY A N 1
ATOM 833 C CA . GLY A 1 106 ? -8.269 6.230 15.622 1.00 82.25 106 GLY A CA 1
ATOM 834 C C . GLY A 1 106 ? -6.785 5.905 15.416 1.00 82.25 106 GLY A C 1
ATOM 835 O O . GLY A 1 106 ? -6.262 4.936 15.974 1.00 82.25 106 GLY A O 1
ATOM 836 N N . ILE A 1 107 ? -6.073 6.735 14.644 1.00 81.25 107 ILE A N 1
ATOM 837 C CA . ILE A 1 107 ? -4.662 6.485 14.296 1.00 81.25 107 ILE A CA 1
ATOM 838 C C . ILE A 1 107 ? -3.753 6.442 15.537 1.00 81.25 107 ILE A C 1
ATOM 840 O O . ILE A 1 107 ? -2.846 5.616 15.624 1.00 81.25 107 ILE A O 1
ATOM 844 N N . HIS A 1 108 ? -4.061 7.248 16.559 1.00 81.12 108 HIS A N 1
ATOM 845 C CA . HIS A 1 108 ? -3.313 7.308 17.819 1.00 81.12 108 HIS A CA 1
ATOM 846 C C . HIS A 1 108 ? -3.306 5.991 18.607 1.00 81.12 108 HIS A C 1
ATOM 848 O O . HIS A 1 108 ? -2.429 5.796 19.444 1.00 81.12 108 HIS A O 1
ATOM 854 N N . HIS A 1 109 ? -4.248 5.076 18.348 1.00 81.19 109 HIS A N 1
ATOM 855 C CA . HIS A 1 109 ? -4.255 3.749 18.970 1.00 81.19 109 HIS A CA 1
ATOM 856 C C . HIS A 1 109 ? -3.059 2.888 18.531 1.00 81.19 109 HIS A C 1
ATOM 858 O O . HIS A 1 109 ? -2.588 2.029 19.284 1.00 81.19 109 HIS A O 1
ATOM 864 N N . PHE A 1 110 ? -2.573 3.129 17.313 1.00 80.69 110 PHE A N 1
ATOM 865 C CA . PHE A 1 110 ? -1.484 2.386 16.684 1.00 80.69 110 PHE A CA 1
ATOM 866 C C . PHE A 1 110 ? -0.128 3.074 16.864 1.00 80.69 110 PHE A C 1
ATOM 868 O O . PHE A 1 110 ? 0.907 2.462 16.620 1.00 80.69 110 PHE A O 1
ATOM 875 N N . LEU A 1 111 ? -0.116 4.324 17.330 1.00 81.81 111 LEU A N 1
ATOM 876 C CA . LEU A 1 111 ? 1.110 5.051 17.629 1.00 81.81 111 LEU A CA 1
ATOM 877 C C . LEU A 1 111 ? 1.599 4.715 19.044 1.00 81.81 111 LEU A C 1
ATOM 879 O O . LEU A 1 111 ? 0.789 4.520 19.959 1.00 81.81 111 LEU A O 1
ATOM 883 N N . PRO A 1 112 ? 2.923 4.649 19.269 1.00 74.44 112 PRO A N 1
ATOM 884 C CA . PRO A 1 112 ? 3.447 4.518 20.616 1.00 74.44 112 PRO A CA 1
ATOM 885 C C . PRO A 1 112 ? 2.973 5.712 21.441 1.00 74.44 112 PRO A C 1
ATOM 887 O O . PRO A 1 112 ? 3.086 6.866 21.020 1.00 74.44 112 PRO A O 1
ATOM 890 N N . ARG A 1 113 ? 2.428 5.441 22.633 1.00 71.75 113 ARG A N 1
ATOM 891 C CA . ARG A 1 113 ? 2.092 6.526 23.557 1.00 71.75 113 ARG A CA 1
ATOM 892 C C . ARG A 1 113 ? 3.377 7.291 23.852 1.00 71.75 113 ARG A C 1
ATOM 894 O O . ARG A 1 113 ? 4.380 6.635 24.152 1.00 71.75 113 ARG A O 1
ATOM 901 N N . PRO A 1 114 ? 3.363 8.634 23.809 1.00 60.62 114 PRO A N 1
ATOM 902 C CA . PRO A 1 114 ? 4.498 9.399 24.286 1.00 60.62 114 PRO A CA 1
ATOM 903 C C . PRO A 1 114 ? 4.772 8.937 25.714 1.00 60.62 114 PRO A C 1
ATOM 905 O O . PRO A 1 114 ? 3.902 9.002 26.588 1.00 60.62 114 PRO A O 1
ATOM 908 N N . SER A 1 115 ? 5.950 8.358 25.933 1.00 52.78 115 SER A N 1
ATOM 909 C CA . SER A 1 115 ? 6.348 7.977 27.271 1.00 52.78 115 SER A CA 1
ATOM 910 C C . SER A 1 115 ? 6.445 9.275 28.068 1.00 52.78 115 SER A C 1
ATOM 912 O O . SER A 1 115 ? 7.241 10.163 27.778 1.00 52.78 115 SER A O 1
ATOM 914 N N . VAL A 1 116 ? 5.639 9.396 29.121 1.00 53.78 116 VAL A N 1
ATOM 915 C CA . VAL A 1 116 ? 5.716 10.522 30.071 1.00 53.78 116 VAL A CA 1
ATOM 916 C C . VAL A 1 116 ? 7.077 10.537 30.807 1.00 53.78 116 VAL A C 1
ATOM 918 O O . VAL A 1 116 ? 7.386 11.440 31.578 1.00 53.78 116 VAL A O 1
ATOM 921 N N . LYS A 1 117 ? 7.959 9.570 30.517 1.00 50.78 117 LYS A N 1
ATOM 922 C CA . LYS A 1 117 ? 9.310 9.462 31.069 1.00 50.78 117 LYS A CA 1
ATOM 923 C C . LYS A 1 117 ? 10.274 10.557 30.588 1.00 50.78 117 LYS A C 1
ATOM 925 O O . LYS A 1 117 ? 11.331 10.698 31.189 1.00 50.78 117 LYS A O 1
ATOM 930 N N . SER A 1 118 ? 9.904 11.385 29.610 1.00 46.28 118 SER A N 1
ATOM 931 C CA . SER A 1 118 ? 10.728 12.530 29.178 1.00 46.28 118 SER A CA 1
ATOM 932 C C . SER A 1 118 ? 10.410 13.847 29.898 1.00 46.28 118 SER A C 1
ATOM 934 O O . SER A 1 118 ? 11.154 14.807 29.743 1.00 46.28 118 SER A O 1
ATOM 936 N N . ALA A 1 119 ? 9.342 13.915 30.704 1.00 44.28 119 ALA A N 1
ATOM 937 C CA . ALA A 1 119 ? 9.013 15.114 31.489 1.00 44.28 119 ALA A CA 1
ATOM 938 C C . ALA A 1 119 ? 9.516 15.050 32.946 1.00 44.28 119 ALA A C 1
ATOM 940 O O . ALA A 1 119 ? 9.472 16.048 33.659 1.00 44.28 119 ALA A O 1
ATOM 941 N N . GLN A 1 120 ? 10.018 13.895 33.398 1.00 46.66 120 GLN A N 1
ATOM 942 C CA . GLN A 1 120 ? 10.543 13.720 34.762 1.00 46.66 120 GLN A CA 1
ATOM 943 C C . GLN A 1 120 ? 12.073 13.605 34.834 1.00 46.66 120 GLN A C 1
ATOM 945 O O . GLN A 1 120 ? 12.617 13.547 35.931 1.00 46.66 120 GLN A O 1
ATOM 950 N N . HIS A 1 121 ? 12.783 13.672 33.700 1.00 41.56 121 HIS A N 1
ATOM 951 C CA . HIS A 1 121 ? 14.253 13.738 33.675 1.00 41.56 121 HIS A CA 1
ATOM 952 C C . HIS A 1 121 ? 14.815 15.056 33.115 1.00 41.56 121 HIS A C 1
ATOM 954 O O . HIS A 1 121 ? 15.956 15.115 32.679 1.00 41.56 121 HIS A O 1
ATOM 960 N N . LEU A 1 122 ? 14.018 16.130 33.168 1.00 42.22 122 LEU A N 1
ATOM 961 C CA . LEU A 1 122 ? 14.482 17.520 33.027 1.00 42.22 122 LEU A CA 1
ATOM 962 C C . LEU A 1 122 ? 14.199 18.377 34.277 1.00 42.22 122 LEU A C 1
ATOM 964 O O . LEU A 1 122 ? 14.505 19.561 34.286 1.00 42.22 122 LEU A O 1
ATOM 968 N N . ASN A 1 123 ? 13.681 17.773 35.355 1.00 41.78 123 ASN A N 1
ATOM 969 C CA . ASN A 1 123 ? 13.493 18.422 36.664 1.00 41.78 123 ASN A CA 1
ATOM 970 C C . ASN A 1 123 ? 14.379 17.818 37.773 1.00 41.78 123 ASN A C 1
ATOM 972 O O . ASN A 1 123 ? 14.152 18.064 38.953 1.00 41.78 123 ASN A O 1
ATOM 976 N N . GLN A 1 124 ? 15.401 17.038 37.409 1.00 46.31 124 GLN A N 1
ATOM 977 C CA . GLN A 1 124 ? 16.455 16.585 38.326 1.00 46.31 124 GLN A CA 1
ATOM 978 C C . GLN A 1 124 ? 17.832 16.702 37.672 1.00 46.31 124 GLN A C 1
ATOM 980 O O . GLN A 1 124 ? 18.620 15.767 37.647 1.00 46.31 124 GLN A O 1
ATOM 985 N N . THR A 1 125 ? 18.133 17.884 37.158 1.00 43.31 125 THR A N 1
ATOM 986 C CA . THR A 1 125 ? 19.512 18.358 37.118 1.00 43.31 125 THR A CA 1
ATOM 987 C C . THR A 1 125 ? 19.494 19.800 37.579 1.00 43.31 125 THR A C 1
ATOM 989 O O . THR A 1 125 ? 18.926 20.669 36.924 1.00 43.31 125 THR A O 1
ATOM 992 N N . ASP A 1 126 ? 20.142 20.007 38.719 1.00 48.06 126 ASP A N 1
ATOM 993 C CA . ASP A 1 126 ? 20.865 21.235 39.003 1.00 48.06 126 ASP A CA 1
ATOM 994 C C . ASP A 1 126 ? 20.110 22.424 39.636 1.00 48.06 126 ASP A C 1
ATOM 996 O O . ASP A 1 126 ? 20.154 23.564 39.175 1.00 48.06 126 ASP A O 1
ATOM 1000 N N . TYR A 1 127 ? 19.462 22.162 40.776 1.00 43.22 127 TYR A N 1
ATOM 1001 C CA . TYR A 1 127 ? 19.154 23.191 41.790 1.00 43.22 127 TYR A CA 1
ATOM 1002 C C . TYR A 1 127 ? 20.175 23.208 42.950 1.00 43.22 127 TYR A C 1
ATOM 1004 O O . TYR A 1 127 ? 19.951 23.863 43.969 1.00 43.22 127 TYR A O 1
ATOM 1012 N N . GLY A 1 128 ? 21.288 22.477 42.806 1.00 45.50 128 GLY A N 1
ATOM 1013 C CA . GLY A 1 128 ? 22.351 22.354 43.807 1.00 45.50 128 GLY A CA 1
ATOM 1014 C C . GLY A 1 128 ? 23.599 23.184 43.500 1.00 45.50 128 GLY A C 1
ATOM 1015 O O . GLY A 1 128 ? 24.227 23.667 44.438 1.00 45.50 128 GLY A O 1
ATOM 1016 N N . ASP A 1 129 ? 23.929 23.418 42.225 1.00 53.06 129 ASP A N 1
ATOM 1017 C CA . ASP A 1 129 ? 25.214 24.025 41.853 1.00 53.06 129 ASP A CA 1
ATOM 1018 C C . ASP A 1 129 ? 25.122 25.554 41.693 1.00 53.06 129 ASP A C 1
ATOM 1020 O O . ASP A 1 129 ? 25.995 26.303 42.126 1.00 53.06 129 ASP A O 1
ATOM 1024 N N . LYS A 1 130 ? 23.988 26.087 41.212 1.00 51.84 130 LYS A N 1
ATOM 1025 C CA . LYS A 1 130 ? 23.810 27.551 41.064 1.00 51.84 130 LYS A CA 1
ATOM 1026 C C . LYS A 1 130 ? 23.816 28.314 42.393 1.00 51.84 130 LYS A C 1
ATOM 1028 O O . LYS A 1 130 ? 24.296 29.444 42.440 1.00 51.84 130 LYS A O 1
ATOM 1033 N N . ASN A 1 131 ? 23.325 27.703 43.474 1.00 57.28 131 ASN A N 1
ATOM 1034 C CA . ASN A 1 131 ? 23.387 28.296 44.814 1.00 57.28 131 ASN A CA 1
ATOM 1035 C C . ASN A 1 131 ? 24.786 28.176 45.436 1.00 57.28 131 ASN A C 1
ATOM 1037 O O . ASN A 1 131 ? 25.174 29.057 46.200 1.00 57.28 131 ASN A O 1
ATOM 1041 N N . GLN A 1 132 ? 25.562 27.144 45.089 1.00 59.44 132 GLN A N 1
ATOM 1042 C CA . GLN A 1 132 ? 26.961 27.026 45.507 1.00 59.44 132 GLN A CA 1
ATOM 1043 C C . GLN A 1 132 ? 27.836 28.053 44.797 1.00 59.44 132 GLN A C 1
ATOM 1045 O O . GLN A 1 132 ? 28.568 28.777 45.467 1.00 59.44 132 GLN A O 1
ATOM 1050 N N . LEU A 1 133 ? 27.680 28.209 43.480 1.00 60.47 133 LEU A N 1
ATOM 1051 C CA . LEU A 1 133 ? 28.411 29.211 42.710 1.00 60.47 133 LEU A CA 1
ATOM 1052 C C . LEU A 1 133 ? 28.044 30.638 43.147 1.00 60.47 133 LEU A C 1
ATOM 1054 O O . LEU A 1 133 ? 28.918 31.494 43.276 1.00 60.47 133 LEU A O 1
ATOM 1058 N N . ALA A 1 134 ? 26.761 30.896 43.431 1.00 65.38 134 ALA A N 1
ATOM 1059 C CA . ALA A 1 134 ? 26.311 32.181 43.966 1.00 65.38 134 ALA A CA 1
ATOM 1060 C C . ALA A 1 134 ? 26.887 32.456 45.366 1.00 65.38 134 ALA A C 1
ATOM 1062 O O . ALA A 1 134 ? 27.339 33.570 45.628 1.00 65.38 134 ALA A O 1
ATOM 1063 N N . MET A 1 135 ? 26.932 31.453 46.251 1.00 63.34 135 MET A N 1
ATOM 1064 C CA . MET A 1 135 ? 27.543 31.590 47.579 1.00 63.34 135 MET A CA 1
ATOM 1065 C C . MET A 1 135 ? 29.070 31.740 47.507 1.00 63.34 135 MET A C 1
ATOM 1067 O O . MET A 1 135 ? 29.630 32.536 48.260 1.00 63.34 135 MET A O 1
ATOM 1071 N N . GLU A 1 136 ? 29.746 31.061 46.576 1.00 66.75 136 GLU A N 1
ATOM 1072 C CA . GLU A 1 136 ? 31.189 31.203 46.350 1.00 66.75 136 GLU A CA 1
ATOM 1073 C C . GLU A 1 136 ? 31.539 32.587 45.776 1.00 66.75 136 GLU A C 1
ATOM 1075 O O . GLU A 1 136 ? 32.469 33.238 46.255 1.00 66.75 136 GLU A O 1
ATOM 1080 N N . LEU A 1 137 ? 30.761 33.096 44.813 1.00 64.75 137 LEU A N 1
ATOM 1081 C CA . LEU A 1 137 ? 30.923 34.449 44.265 1.00 64.75 137 LEU A CA 1
ATOM 1082 C C . LEU A 1 137 ? 30.667 35.528 45.324 1.00 64.75 137 LEU A C 1
ATOM 1084 O O . LEU A 1 137 ? 31.458 36.463 45.444 1.00 64.75 137 LEU A O 1
ATOM 1088 N N . ILE A 1 138 ? 29.617 35.389 46.141 1.00 67.62 138 ILE A N 1
ATOM 1089 C CA . ILE A 1 138 ? 29.342 36.311 47.257 1.00 67.62 138 ILE A CA 1
ATOM 1090 C C . ILE A 1 138 ? 30.464 36.243 48.307 1.00 67.62 138 ILE A C 1
ATOM 1092 O O . ILE A 1 138 ? 30.876 37.284 48.825 1.00 67.62 138 ILE A O 1
ATOM 1096 N N . GLY A 1 139 ? 31.002 35.051 48.589 1.00 63.91 139 GLY A N 1
ATOM 1097 C CA . GLY A 1 139 ? 32.157 34.851 49.468 1.00 63.91 139 GLY A CA 1
ATOM 1098 C C . GLY A 1 139 ? 33.428 35.527 48.944 1.00 63.91 139 GLY A C 1
ATOM 1099 O O . GLY A 1 139 ? 34.083 36.256 49.689 1.00 63.91 139 GLY A O 1
ATOM 1100 N N . ARG A 1 140 ? 33.736 35.382 47.648 1.00 64.94 140 ARG A N 1
ATOM 1101 C CA . ARG A 1 140 ? 34.877 36.056 47.003 1.00 64.94 140 ARG A CA 1
ATOM 1102 C C . ARG A 1 140 ? 34.715 37.576 46.976 1.00 64.94 140 ARG A C 1
ATOM 1104 O O . ARG A 1 140 ? 35.665 38.283 47.289 1.00 64.94 140 ARG A O 1
ATOM 1111 N N . ILE A 1 141 ? 33.521 38.098 46.685 1.00 63.53 141 ILE A N 1
ATOM 1112 C CA . ILE A 1 141 ? 33.257 39.550 46.691 1.00 63.53 141 ILE A CA 1
ATOM 1113 C C . ILE A 1 141 ? 33.397 40.133 48.107 1.00 63.53 141 ILE A C 1
ATOM 1115 O O . ILE A 1 141 ? 33.932 41.230 48.273 1.00 63.53 141 ILE A O 1
ATOM 1119 N N . ARG A 1 142 ? 32.966 39.401 49.145 1.00 60.59 142 ARG A N 1
ATOM 1120 C CA . ARG A 1 142 ? 33.124 39.820 50.549 1.00 60.59 142 ARG A CA 1
ATOM 1121 C C . ARG A 1 142 ? 34.561 39.678 51.069 1.00 60.59 142 ARG A C 1
ATOM 1123 O O . ARG A 1 142 ? 34.948 40.456 51.933 1.00 60.59 142 ARG A O 1
ATOM 1130 N N . GLY A 1 143 ? 35.357 38.758 50.519 1.00 58.97 143 GLY A N 1
ATOM 1131 C CA . GLY A 1 143 ? 36.778 38.573 50.847 1.00 58.97 143 GLY A CA 1
ATOM 1132 C C . GLY A 1 143 ? 37.739 39.594 50.218 1.00 58.97 143 GLY A C 1
ATOM 1133 O O . GLY A 1 143 ? 38.876 39.701 50.662 1.00 58.97 143 GLY A O 1
ATOM 1134 N N . TYR A 1 144 ? 37.297 40.383 49.230 1.00 51.03 144 TYR A N 1
ATOM 1135 C CA . TYR A 1 144 ? 38.117 41.402 48.547 1.00 51.03 144 TYR A CA 1
ATOM 1136 C C . TYR A 1 144 ? 37.975 42.832 49.111 1.00 51.03 144 TYR A C 1
ATOM 1138 O O . TYR A 1 144 ? 38.440 43.793 48.498 1.00 51.03 144 TYR A O 1
ATOM 1146 N N . ARG A 1 145 ? 37.380 43.007 50.301 1.00 52.56 145 ARG A N 1
ATOM 1147 C CA . ARG A 1 145 ? 37.408 44.276 51.055 1.00 52.56 145 ARG A CA 1
ATOM 1148 C C . ARG A 1 145 ? 38.200 44.141 52.357 1.00 52.56 145 ARG A C 1
ATOM 1150 O O . ARG A 1 145 ? 37.614 44.123 53.430 1.00 52.56 145 ARG A O 1
ATOM 1157 N N . ALA A 1 146 ? 39.523 44.071 52.228 1.00 45.75 146 ALA A N 1
ATOM 1158 C CA . ALA A 1 146 ? 40.501 44.641 53.164 1.00 45.75 146 ALA A CA 1
ATOM 1159 C C . ALA A 1 146 ? 41.922 44.362 52.646 1.00 45.75 146 ALA A C 1
ATOM 1161 O O . ALA A 1 146 ? 42.607 43.469 53.133 1.00 45.75 146 ALA A O 1
ATOM 1162 N N . VAL A 1 147 ? 42.376 45.131 51.653 1.00 43.53 147 VAL A N 1
ATOM 1163 C CA . VAL A 1 147 ? 43.817 45.374 51.509 1.00 43.53 147 VAL A CA 1
ATOM 1164 C C . VAL A 1 147 ? 44.078 46.697 52.229 1.00 43.53 147 VAL A C 1
ATOM 1166 O O . VAL A 1 147 ? 43.581 47.725 51.764 1.00 43.53 147 VAL A O 1
ATOM 1169 N N . PRO A 1 148 ? 44.759 46.703 53.386 1.00 43.81 148 PRO A N 1
ATOM 1170 C CA . PRO A 1 148 ? 45.221 47.941 53.986 1.00 43.81 148 PRO A CA 1
ATOM 1171 C C . PRO A 1 148 ? 46.298 48.528 53.071 1.00 43.81 148 PRO A C 1
ATOM 1173 O O . PRO A 1 148 ? 47.321 47.896 52.810 1.00 43.81 148 PRO A O 1
ATOM 1176 N N . ILE A 1 149 ? 46.032 49.718 52.543 1.00 45.06 149 ILE A N 1
ATOM 1177 C CA . ILE A 1 149 ? 47.062 50.553 51.931 1.00 45.06 149 ILE A CA 1
ATOM 1178 C C . ILE A 1 149 ? 47.855 51.117 53.114 1.00 45.06 149 ILE A C 1
ATOM 1180 O O . ILE A 1 149 ? 47.290 51.865 53.914 1.00 45.06 149 ILE A O 1
ATOM 1184 N N . PHE A 1 150 ? 49.099 50.664 53.273 1.00 43.50 150 PHE A N 1
ATOM 1185 C CA . PHE A 1 150 ? 50.092 51.352 54.098 1.00 43.50 150 PHE A CA 1
ATOM 1186 C C . PHE A 1 150 ? 50.538 52.635 53.397 1.00 43.50 150 PHE A C 1
ATOM 1188 O O . PHE A 1 150 ? 50.663 52.598 52.149 1.00 43.50 150 PHE A O 1
#

Secondary structure (DSSP, 8-state):
---SHHHHHHHHHHHHHH----HHHHHHHHHTT-TTSGGGGG--HHHHHHHHHHHHHTHHHHHHHS-HHHHHHHHGGGGG-GGG----HHHHHHHHHHHHHHHHH-GGGTSPPPPGGGSSSSSSS-SSHHHHHHHHHHHHHHHTS-----

Sequence (150 aa):
MQSNTTHSFFWERIQAAVGVLPKHVMNILELQGYSSCDALREIQDSDKTLIENDLRVLAPIKKDYMGAEELKSLYGHFAVSPESFAFLNGERKAILKIAEVAKKSGIHHFLPRPSVKSAQHLNQTDYGDKNQLAMELIGRIRGYRAVPIF

Foldseek 3Di:
DPDCPQQVLLVVVLCVQLNDDQQQLSVLCVVVVVRLDPCLLVDDLVVLVVSLVVQLVCVVVCVVVDDLVVLCSHQPVCSVPSNPGHDDPVSSVSSNSSSNVCNVPPSVVSGDDPPCVVVVVVVPPDPPVVVVVVVVVVVVVVVPPDDDDD